Protein AF-A0AAU3UMG3-F1 (afdb_monomer_lite)

Secondary structure (DSSP, 8-state):
--EEEEEEEEETTTTEEEEEEEE-TTTHHHHHHHHHHHHHHHTTS--SEEEEEEEEEHHHHHHHHHHS-SSTTGGG-EE-SEE---HHHH----TTS-HHHHHHHHHHHHTTTGGGGGEES---

pLDDT: mean 84.75, std 13.38, range [39.12, 96.56]

Structure (mmCIF, N/CA/C/O backbone):
data_AF-A0AAU3UMG3-F1
#
_entry.id   AF-A0AAU3UMG3-F1
#
loop_
_atom_site.group_PDB
_atom_site.id
_atom_site.type_symbol
_atom_site.label_atom_id
_atom_site.label_alt_id
_atom_site.label_comp_id
_atom_site.label_asym_id
_atom_site.label_entity_id
_atom_site.label_seq_id
_atom_site.pdbx_PDB_ins_code
_atom_site.Cartn_x
_atom_site.Cartn_y
_atom_site.Cartn_z
_atom_site.occupancy
_atom_site.B_iso_or_equiv
_atom_site.auth_seq_id
_atom_site.auth_comp_id
_atom_site.auth_asym_id
_atom_site.auth_atom_id
_atom_site.pdbx_PDB_model_num
ATOM 1 N N . MET A 1 1 ? -18.233 1.623 7.593 1.00 77.50 1 MET A N 1
ATOM 2 C CA . MET A 1 1 ? -17.312 0.797 8.385 1.00 77.50 1 MET A CA 1
ATOM 3 C C . MET A 1 1 ? -16.025 0.780 7.610 1.00 77.50 1 MET A C 1
ATOM 5 O O . MET A 1 1 ? -16.096 0.449 6.435 1.00 77.50 1 MET A O 1
ATOM 9 N N . THR A 1 2 ? -14.933 1.241 8.210 1.00 91.56 2 THR A N 1
ATOM 10 C CA . THR A 1 2 ? -13.679 1.426 7.480 1.00 91.56 2 THR A CA 1
ATOM 11 C C . THR A 1 2 ? -12.970 0.091 7.332 1.00 91.56 2 THR A C 1
ATOM 13 O O . THR A 1 2 ? -12.736 -0.588 8.332 1.00 91.56 2 THR A O 1
ATOM 16 N N . THR A 1 3 ? -12.639 -0.275 6.097 1.00 95.94 3 THR A N 1
ATOM 17 C CA . THR A 1 3 ? -11.862 -1.486 5.797 1.00 95.94 3 THR A CA 1
ATOM 18 C C . THR A 1 3 ? -10.427 -1.105 5.468 1.00 95.94 3 THR A C 1
ATOM 20 O O . THR A 1 3 ? -10.179 -0.046 4.879 1.00 95.94 3 THR A O 1
ATOM 23 N N . TYR A 1 4 ? -9.479 -1.963 5.827 1.00 96.50 4 TYR A N 1
ATOM 24 C CA . TYR A 1 4 ? -8.066 -1.779 5.523 1.00 96.50 4 TYR A CA 1
ATOM 25 C C . TYR A 1 4 ? -7.513 -2.983 4.783 1.00 96.50 4 TYR A C 1
ATOM 27 O O . TYR A 1 4 ? -7.944 -4.102 5.017 1.00 96.50 4 TYR A O 1
ATOM 35 N N . ARG A 1 5 ? -6.521 -2.748 3.927 1.00 96.56 5 ARG A N 1
ATOM 36 C CA . ARG A 1 5 ? -5.796 -3.781 3.186 1.00 96.56 5 ARG A CA 1
ATOM 37 C C . ARG A 1 5 ? -4.336 -3.793 3.612 1.00 96.56 5 ARG A C 1
ATOM 39 O O . ARG A 1 5 ? -3.740 -2.727 3.786 1.00 96.56 5 ARG A O 1
ATOM 46 N N . ARG A 1 6 ? -3.747 -4.976 3.771 1.00 95.25 6 ARG A N 1
ATOM 47 C CA . ARG A 1 6 ? -2.373 -5.104 4.273 1.00 95.25 6 ARG A CA 1
ATOM 48 C C . ARG A 1 6 ? -1.329 -4.980 3.167 1.00 95.25 6 ARG A C 1
ATOM 50 O O . ARG A 1 6 ? -1.325 -5.752 2.207 1.00 95.25 6 ARG A O 1
ATOM 57 N N . PHE A 1 7 ? -0.406 -4.049 3.364 1.00 94.94 7 PHE A N 1
ATOM 58 C CA . PHE A 1 7 ? 0.842 -3.882 2.629 1.00 94.94 7 PHE A CA 1
ATOM 59 C C . PHE A 1 7 ? 2.018 -4.347 3.495 1.00 94.94 7 PHE A C 1
ATOM 61 O O . PHE A 1 7 ? 2.105 -3.994 4.670 1.00 94.94 7 PHE A O 1
ATOM 68 N N . ILE A 1 8 ? 2.910 -5.144 2.920 1.00 92.62 8 ILE A N 1
ATOM 69 C CA . ILE A 1 8 ? 4.070 -5.738 3.581 1.00 92.62 8 ILE A CA 1
ATOM 70 C C . ILE A 1 8 ? 5.332 -5.180 2.933 1.00 92.62 8 ILE A C 1
ATOM 72 O O . ILE A 1 8 ? 5.429 -5.133 1.708 1.00 92.62 8 ILE A O 1
ATOM 76 N N . GLU A 1 9 ? 6.286 -4.786 3.766 1.00 91.88 9 GLU A N 1
ATOM 77 C CA . GLU A 1 9 ? 7.653 -4.461 3.374 1.00 91.88 9 GLU A CA 1
ATOM 78 C C . GLU A 1 9 ? 8.612 -5.393 4.120 1.00 91.88 9 GLU A C 1
ATOM 80 O O . GLU A 1 9 ? 8.656 -5.382 5.352 1.00 91.88 9 GLU A O 1
ATOM 85 N N . THR A 1 10 ? 9.375 -6.192 3.383 1.00 90.06 10 THR A N 1
ATOM 86 C CA . THR A 1 10 ? 10.403 -7.087 3.915 1.00 90.06 10 THR A CA 1
ATOM 87 C C . THR A 1 10 ? 11.774 -6.470 3.678 1.00 90.06 10 THR A C 1
ATOM 89 O O . THR A 1 10 ? 12.176 -6.249 2.541 1.00 90.06 10 THR A O 1
ATOM 92 N N . ASN A 1 11 ? 12.503 -6.175 4.752 1.00 84.81 11 ASN A N 1
ATOM 93 C CA . ASN A 1 11 ? 13.857 -5.647 4.679 1.00 84.81 11 ASN A CA 1
ATOM 94 C C . ASN A 1 11 ? 14.863 -6.711 5.118 1.00 84.81 11 ASN A C 1
ATOM 96 O O . ASN A 1 11 ? 15.214 -6.803 6.296 1.00 84.81 11 ASN A O 1
ATOM 100 N N . ASP A 1 12 ? 15.368 -7.477 4.153 1.00 82.75 12 ASP A N 1
ATOM 101 C CA . ASP A 1 12 ? 16.345 -8.542 4.402 1.00 82.75 12 ASP A CA 1
ATOM 102 C C . ASP A 1 12 ? 17.660 -8.024 4.993 1.00 82.75 12 ASP A C 1
ATOM 104 O O . ASP A 1 12 ? 18.315 -8.727 5.762 1.00 82.75 12 ASP A O 1
ATOM 108 N N . HIS A 1 13 ? 18.047 -6.782 4.679 1.00 80.88 13 HIS A N 1
ATOM 109 C CA . HIS A 1 13 ? 19.265 -6.181 5.222 1.00 80.88 13 HIS A CA 1
ATOM 110 C C . HIS A 1 13 ? 19.168 -5.920 6.729 1.00 80.88 13 HIS A C 1
ATOM 112 O O . HIS A 1 13 ? 20.175 -6.023 7.429 1.00 80.88 13 HIS A O 1
ATOM 118 N N . GLU A 1 14 ? 17.977 -5.575 7.224 1.00 81.19 14 GLU A N 1
ATOM 119 C CA . GLU A 1 14 ? 17.720 -5.314 8.648 1.00 81.19 14 GLU A CA 1
ATOM 120 C C . GLU A 1 14 ? 17.104 -6.533 9.362 1.00 81.19 14 GLU A C 1
ATOM 122 O O . GLU A 1 14 ? 17.029 -6.550 10.588 1.00 81.19 14 GLU A O 1
ATOM 127 N N . GLY A 1 15 ? 16.715 -7.574 8.615 1.00 84.06 15 GLY A N 1
ATOM 128 C CA . GLY A 1 15 ? 16.004 -8.739 9.143 1.00 84.06 15 GLY A CA 1
ATOM 129 C C . GLY A 1 15 ? 14.609 -8.392 9.672 1.00 84.06 15 GLY A C 1
ATOM 130 O O . GLY A 1 15 ? 14.094 -9.092 10.543 1.00 84.06 15 GLY A O 1
ATOM 131 N N . GLU A 1 16 ? 14.014 -7.300 9.182 1.00 84.25 16 GLU A N 1
ATOM 132 C CA . GLU A 1 16 ? 12.727 -6.784 9.649 1.00 84.25 16 GLU A CA 1
ATOM 133 C C . GLU A 1 16 ? 11.626 -6.992 8.601 1.00 84.25 16 GLU A C 1
ATOM 135 O O . GLU A 1 16 ? 11.858 -7.010 7.394 1.00 84.25 16 GLU A O 1
ATOM 140 N N . THR A 1 17 ? 10.388 -7.142 9.068 1.00 87.38 17 THR A N 1
ATOM 141 C CA . THR A 1 17 ? 9.194 -7.121 8.218 1.00 87.38 17 THR A CA 1
ATOM 142 C C . THR A 1 17 ? 8.189 -6.152 8.814 1.00 87.38 17 THR A C 1
ATOM 144 O O . THR A 1 17 ? 7.790 -6.281 9.973 1.00 87.38 17 THR A O 1
ATOM 147 N N . TRP A 1 18 ? 7.758 -5.184 8.015 1.00 87.81 18 TRP A N 1
ATOM 148 C CA . TRP A 1 18 ? 6.804 -4.163 8.418 1.00 87.81 18 TRP A CA 1
ATOM 149 C C . TRP A 1 18 ? 5.464 -4.375 7.727 1.00 87.81 18 TRP A C 1
ATOM 151 O O . TRP A 1 18 ? 5.389 -4.750 6.560 1.00 87.81 18 TRP A O 1
ATOM 161 N N . ASN A 1 19 ? 4.391 -4.129 8.474 1.00 90.12 19 ASN A N 1
ATOM 162 C CA . ASN A 1 19 ? 3.021 -4.342 8.027 1.00 90.12 19 ASN A CA 1
ATOM 163 C C . ASN A 1 19 ? 2.264 -3.026 8.126 1.00 90.12 19 ASN A C 1
ATOM 165 O O . ASN A 1 19 ? 2.179 -2.455 9.206 1.00 90.12 19 ASN A O 1
ATOM 169 N N . PHE A 1 20 ? 1.696 -2.564 7.021 1.00 92.50 20 PHE A N 1
ATOM 170 C CA . PHE A 1 20 ? 0.934 -1.327 6.939 1.00 92.50 20 PHE A CA 1
ATOM 171 C C . PHE A 1 20 ? -0.490 -1.636 6.469 1.00 92.50 20 PHE A C 1
ATOM 173 O O . PHE A 1 20 ? -0.704 -2.154 5.380 1.00 92.50 20 PHE A O 1
ATOM 180 N N . TRP A 1 21 ? -1.472 -1.298 7.287 1.00 94.62 21 TRP A N 1
ATOM 181 C CA . TRP A 1 21 ? -2.899 -1.401 7.028 1.00 94.62 21 TRP A CA 1
ATOM 182 C C . TRP A 1 21 ? -3.378 -0.120 6.361 1.00 94.62 21 TRP A C 1
ATOM 184 O O . TRP A 1 21 ? -3.456 0.932 6.995 1.00 94.62 21 TRP A O 1
ATOM 194 N N . LEU A 1 22 ? -3.663 -0.202 5.067 1.00 96.00 22 LEU A N 1
ATOM 195 C CA . LEU A 1 22 ? -4.009 0.926 4.210 1.00 96.00 22 LEU A CA 1
ATOM 196 C C . LEU A 1 22 ? -5.527 1.045 4.077 1.00 96.00 22 LEU A C 1
ATOM 198 O O . LEU A 1 22 ? -6.176 0.081 3.678 1.00 96.00 22 LEU A O 1
ATOM 202 N N . GLN A 1 23 ? -6.093 2.214 4.377 1.00 96.00 23 GLN A N 1
ATOM 203 C CA . GLN A 1 23 ? -7.532 2.453 4.257 1.00 96.00 23 GLN A CA 1
ATOM 204 C C . GLN A 1 23 ? -8.027 2.184 2.826 1.00 96.00 23 GLN A C 1
ATOM 206 O O . GLN A 1 23 ? -7.547 2.803 1.874 1.00 96.00 23 GLN A O 1
ATOM 211 N N . VAL A 1 24 ? -9.015 1.298 2.682 1.00 96.25 24 VAL A N 1
ATOM 212 C CA . VAL A 1 24 ? -9.628 0.911 1.398 1.00 96.25 24 VAL A CA 1
ATOM 213 C C . VAL A 1 24 ? -10.685 1.918 0.958 1.00 96.25 24 VAL A C 1
ATOM 215 O O . VAL A 1 24 ? -10.778 2.248 -0.227 1.00 96.25 24 VAL A O 1
ATOM 218 N N . ASP A 1 25 ? -11.465 2.431 1.908 1.00 92.69 25 ASP A N 1
ATOM 219 C CA . ASP A 1 25 ? -12.568 3.353 1.650 1.00 92.69 25 ASP A CA 1
ATOM 220 C C . ASP A 1 25 ? -12.083 4.603 0.898 1.00 92.69 25 ASP A C 1
ATOM 222 O O . ASP A 1 25 ? -11.282 5.385 1.406 1.00 92.69 25 ASP A O 1
ATOM 226 N N . GLY A 1 26 ? -12.573 4.789 -0.332 1.00 93.44 26 GLY A N 1
ATOM 227 C CA . GLY A 1 26 ? -12.169 5.892 -1.211 1.00 93.44 26 GLY A CA 1
ATOM 228 C C . GLY A 1 26 ? -10.841 5.689 -1.956 1.00 93.44 26 GLY A C 1
ATOM 229 O O . GLY A 1 26 ? -10.506 6.518 -2.796 1.00 93.44 26 GLY A O 1
ATOM 230 N N . ASN A 1 27 ? -10.123 4.585 -1.714 1.00 96.50 27 ASN A N 1
AT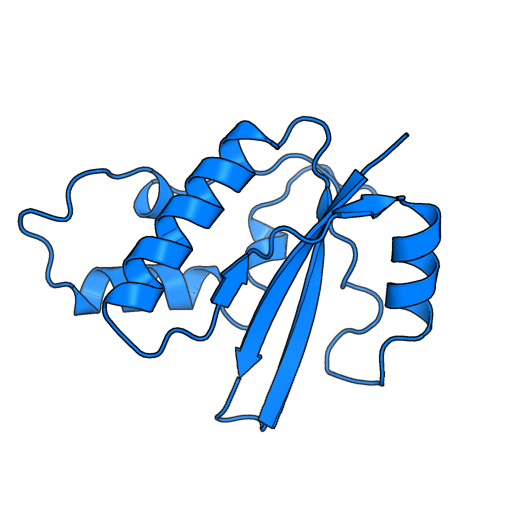OM 231 C CA . ASN A 1 27 ? -8.802 4.308 -2.293 1.00 96.50 27 ASN A CA 1
ATOM 232 C C . ASN A 1 27 ? -8.729 3.017 -3.124 1.00 96.50 27 ASN A C 1
ATOM 234 O O . ASN A 1 27 ? -7.675 2.747 -3.690 1.00 96.50 27 ASN A O 1
ATOM 238 N N . MET A 1 28 ? -9.811 2.233 -3.228 1.00 95.00 28 MET A N 1
ATOM 239 C CA . MET A 1 28 ? -9.814 0.916 -3.889 1.00 95.00 28 MET A CA 1
ATOM 240 C C . MET A 1 28 ? -9.151 0.924 -5.276 1.00 95.00 28 MET A C 1
ATOM 242 O O . MET A 1 28 ? -8.199 0.188 -5.492 1.00 95.00 28 MET A O 1
ATOM 246 N N . THR A 1 29 ? -9.547 1.831 -6.177 1.00 95.06 29 THR A N 1
ATOM 247 C CA . THR A 1 29 ? -8.937 1.928 -7.518 1.00 95.06 29 THR A CA 1
ATOM 248 C C . THR A 1 29 ? -7.431 2.201 -7.470 1.00 95.06 29 THR A C 1
ATOM 250 O O . THR A 1 29 ? -6.676 1.641 -8.257 1.00 95.06 29 THR A O 1
ATOM 253 N N . ALA A 1 30 ? -6.974 3.062 -6.558 1.00 95.62 30 ALA A N 1
ATOM 254 C CA . ALA A 1 30 ? -5.552 3.356 -6.417 1.00 95.62 30 ALA A CA 1
ATOM 255 C C . ALA A 1 30 ? -4.793 2.166 -5.808 1.00 95.62 30 ALA A C 1
ATOM 257 O O . ALA A 1 30 ? -3.694 1.853 -6.252 1.00 95.62 30 ALA A O 1
ATOM 258 N N . LEU A 1 31 ? -5.386 1.467 -4.839 1.00 96.56 31 LEU A N 1
ATOM 259 C CA . LEU A 1 31 ? -4.814 0.249 -4.266 1.00 96.56 31 LEU A CA 1
ATOM 260 C C . LEU A 1 31 ? -4.711 -0.875 -5.301 1.00 96.56 31 LEU A C 1
ATOM 262 O O . LEU A 1 31 ? -3.711 -1.582 -5.304 1.00 96.56 31 LEU A O 1
ATOM 266 N N . ASP A 1 32 ? -5.683 -1.009 -6.201 1.00 95.38 32 ASP A N 1
ATOM 267 C CA . ASP A 1 32 ? -5.631 -2.002 -7.277 1.00 95.38 32 ASP A CA 1
ATOM 268 C C . ASP A 1 32 ? -4.502 -1.691 -8.267 1.00 95.38 32 ASP A C 1
ATOM 270 O O . ASP A 1 32 ? -3.711 -2.571 -8.589 1.00 95.38 32 ASP A O 1
ATOM 274 N N . ILE A 1 33 ? -4.337 -0.421 -8.663 1.00 94.12 33 ILE A N 1
ATOM 275 C CA . ILE A 1 33 ? -3.206 0.003 -9.509 1.00 94.12 33 ILE A CA 1
ATOM 276 C C . ILE A 1 33 ? -1.864 -0.267 -8.816 1.00 94.12 33 ILE A C 1
ATOM 278 O O . ILE A 1 33 ? -0.916 -0.727 -9.455 1.00 94.12 33 ILE A O 1
ATOM 282 N N . LEU A 1 34 ? -1.768 0.032 -7.516 1.00 94.81 34 LEU A N 1
ATOM 283 C CA . LEU A 1 34 ? -0.571 -0.256 -6.731 1.00 94.81 34 LEU A CA 1
ATOM 284 C C . LEU A 1 34 ? -0.295 -1.764 -6.692 1.00 94.81 34 LEU A C 1
ATOM 286 O O . LEU A 1 34 ? 0.832 -2.162 -6.964 1.00 94.81 34 LEU A O 1
ATOM 290 N N . GLY A 1 35 ? -1.305 -2.586 -6.398 1.00 94.50 35 GLY A N 1
ATOM 291 C CA . GLY A 1 35 ? -1.198 -4.046 -6.369 1.00 94.50 35 GLY A CA 1
ATOM 292 C C . GLY A 1 35 ? -0.711 -4.609 -7.699 1.00 94.50 35 GLY A C 1
ATOM 293 O O . GLY A 1 35 ? 0.339 -5.241 -7.741 1.00 94.50 35 GLY A O 1
ATOM 294 N N . ASP A 1 36 ? -1.377 -4.251 -8.799 1.00 92.00 36 ASP A N 1
ATOM 295 C CA . ASP A 1 36 ? -0.984 -4.652 -10.154 1.00 92.00 36 ASP A CA 1
ATOM 296 C C . ASP A 1 36 ? 0.463 -4.261 -10.482 1.00 92.00 36 ASP A C 1
ATOM 298 O O . ASP A 1 36 ? 1.167 -4.964 -11.215 1.00 92.00 36 ASP A O 1
ATOM 302 N N . ARG A 1 37 ? 0.916 -3.101 -9.988 1.00 90.00 37 ARG A N 1
ATOM 303 C CA . ARG A 1 37 ? 2.289 -2.640 -10.196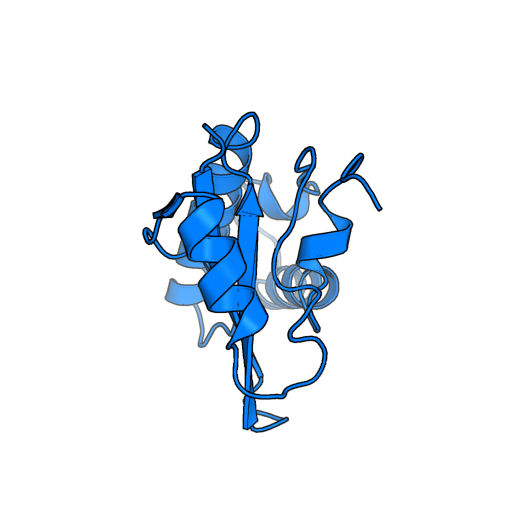 1.00 90.00 37 ARG A CA 1
ATOM 304 C C . ARG A 1 37 ? 3.290 -3.473 -9.406 1.00 90.00 37 ARG A C 1
ATOM 306 O O . ARG A 1 37 ? 4.319 -3.842 -9.970 1.00 90.00 37 ARG A O 1
ATOM 313 N N . LEU A 1 38 ? 3.010 -3.734 -8.134 1.00 92.12 38 LEU A N 1
ATOM 314 C CA . LEU A 1 38 ? 3.879 -4.522 -7.263 1.00 92.12 38 LEU A CA 1
ATOM 315 C C . LEU A 1 38 ? 3.976 -5.969 -7.748 1.00 92.12 38 LEU A C 1
ATOM 317 O O . LEU A 1 38 ? 5.083 -6.484 -7.848 1.00 92.12 38 LEU A O 1
ATOM 321 N N . ASP A 1 39 ? 2.861 -6.572 -8.159 1.00 90.44 39 ASP A N 1
ATOM 322 C CA . ASP A 1 39 ? 2.830 -7.941 -8.684 1.00 90.44 39 ASP A CA 1
ATOM 323 C C . ASP A 1 39 ? 3.683 -8.072 -9.953 1.00 90.44 39 ASP A C 1
ATOM 325 O O . ASP A 1 39 ? 4.485 -8.996 -10.090 1.00 90.44 39 ASP A O 1
ATOM 329 N N . LYS A 1 40 ? 3.590 -7.100 -10.872 1.00 88.00 40 LYS A N 1
ATOM 330 C CA . LYS A 1 40 ? 4.439 -7.071 -12.076 1.00 88.00 40 LYS A CA 1
ATOM 331 C C . LYS A 1 40 ? 5.926 -6.986 -11.739 1.00 88.00 40 LYS A C 1
ATOM 333 O O . LYS A 1 40 ? 6.713 -7.645 -12.406 1.00 88.00 40 LYS A O 1
ATOM 338 N N . LEU A 1 41 ? 6.311 -6.188 -10.742 1.00 86.25 41 LEU A N 1
ATOM 339 C CA . LEU A 1 41 ? 7.711 -6.071 -10.317 1.00 86.25 41 LEU A CA 1
ATOM 340 C C . LEU A 1 41 ? 8.188 -7.340 -9.595 1.00 86.25 41 LEU A C 1
ATOM 342 O O . LEU A 1 41 ? 9.272 -7.832 -9.901 1.00 86.25 41 LEU A O 1
ATOM 346 N N . GLY A 1 42 ? 7.352 -7.929 -8.736 1.00 86.06 42 GLY A N 1
ATOM 347 C CA . GLY A 1 42 ? 7.640 -9.189 -8.043 1.00 86.06 42 GLY A CA 1
ATOM 348 C C . GLY A 1 42 ? 7.756 -10.403 -8.967 1.00 86.06 42 GLY A C 1
ATOM 349 O O . GLY A 1 42 ? 8.458 -11.358 -8.653 1.00 86.06 42 GLY A O 1
ATOM 350 N N . HIS A 1 43 ? 7.132 -10.378 -10.148 1.00 83.88 43 HIS A N 1
ATOM 351 C CA . HIS A 1 43 ? 7.364 -11.401 -11.173 1.00 83.88 43 HIS A CA 1
ATOM 352 C C . HIS A 1 43 ? 8.714 -11.268 -11.891 1.00 83.88 43 HIS A C 1
ATOM 354 O O . HIS A 1 43 ? 9.158 -12.229 -12.523 1.00 83.88 43 HIS A O 1
ATOM 360 N N . LEU A 1 44 ? 9.351 -10.096 -11.838 1.00 81.00 44 LEU A N 1
ATOM 361 C CA . LEU A 1 44 ? 10.604 -9.822 -12.544 1.00 81.00 44 LEU A CA 1
ATOM 362 C C . LEU A 1 44 ? 11.834 -10.039 -11.660 1.00 81.00 44 LEU A C 1
ATOM 364 O O . LEU A 1 44 ? 12.892 -10.399 -12.175 1.00 81.00 44 LEU A O 1
ATOM 368 N N . MET A 1 45 ? 11.707 -9.818 -10.354 1.00 78.38 45 MET A N 1
ATOM 369 C CA . MET A 1 45 ? 12.808 -9.921 -9.402 1.00 78.38 45 MET A CA 1
ATOM 370 C C . MET A 1 45 ? 12.311 -10.243 -7.996 1.00 78.38 45 MET A C 1
ATOM 372 O O . MET A 1 45 ? 11.122 -10.128 -7.708 1.00 78.38 45 MET A O 1
ATOM 376 N N . ASP A 1 46 ? 13.246 -10.599 -7.118 1.00 80.69 46 ASP A N 1
ATOM 377 C CA . ASP A 1 46 ? 12.971 -10.683 -5.688 1.00 80.69 46 ASP A CA 1
ATOM 378 C C . ASP A 1 46 ? 12.647 -9.279 -5.160 1.00 80.69 46 ASP A C 1
ATOM 380 O O . ASP A 1 46 ? 13.488 -8.377 -5.199 1.00 80.69 46 ASP A O 1
ATOM 384 N N . TRP A 1 47 ? 11.383 -9.064 -4.803 1.00 86.31 47 TRP A N 1
ATOM 385 C CA . TRP A 1 47 ? 10.814 -7.739 -4.592 1.00 86.31 47 TRP A CA 1
ATOM 386 C C . TRP A 1 47 ? 10.304 -7.607 -3.152 1.00 86.31 47 TRP A C 1
ATOM 388 O O . TRP A 1 47 ? 9.432 -8.377 -2.746 1.00 86.31 47 TRP A O 1
ATOM 398 N N . PRO A 1 48 ? 10.784 -6.618 -2.374 1.00 91.00 48 PRO A N 1
ATOM 399 C CA . PRO A 1 48 ? 10.538 -6.566 -0.932 1.00 91.00 48 PRO A CA 1
ATOM 400 C C . PRO A 1 48 ? 9.139 -6.064 -0.550 1.00 91.00 48 PRO A C 1
ATOM 402 O O . PRO A 1 48 ? 8.816 -6.002 0.633 1.00 91.00 48 PRO A O 1
ATOM 405 N N . PHE A 1 49 ? 8.300 -5.671 -1.511 1.00 93.75 49 PHE A N 1
ATOM 406 C CA . PHE A 1 49 ? 7.016 -5.027 -1.236 1.00 93.75 49 PHE A CA 1
ATOM 407 C C . PHE A 1 49 ? 5.842 -5.846 -1.774 1.00 93.75 49 PHE A C 1
ATOM 409 O O . PHE A 1 49 ? 5.800 -6.178 -2.954 1.00 93.75 49 PHE A O 1
ATOM 416 N N . THR A 1 50 ? 4.837 -6.108 -0.941 1.00 93.69 50 THR A N 1
ATOM 417 C CA . THR A 1 50 ? 3.648 -6.888 -1.324 1.00 93.69 50 THR A CA 1
ATOM 418 C C . THR A 1 50 ? 2.371 -6.206 -0.849 1.00 93.69 50 THR A C 1
ATOM 420 O O . THR A 1 50 ? 2.263 -5.838 0.317 1.00 93.69 50 THR A O 1
ATOM 423 N N . LEU A 1 51 ? 1.361 -6.081 -1.718 1.00 96.00 51 LEU A N 1
ATOM 424 C CA . LEU A 1 51 ? 0.006 -5.687 -1.317 1.00 96.00 51 LEU A CA 1
ATOM 425 C C . LEU A 1 51 ? -0.911 -6.916 -1.318 1.00 96.00 51 LEU A C 1
ATOM 427 O O . LEU A 1 51 ? -1.404 -7.353 -2.355 1.00 96.00 51 LEU A O 1
ATOM 431 N N . THR A 1 52 ? -1.157 -7.472 -0.137 1.00 94.12 52 THR A N 1
ATOM 432 C CA . THR A 1 52 ? -1.911 -8.724 0.028 1.00 94.12 52 THR A CA 1
ATOM 433 C C . THR A 1 52 ? -3.396 -8.553 -0.308 1.00 94.12 52 THR A C 1
ATOM 435 O O . THR A 1 52 ? -3.898 -7.435 -0.326 1.00 94.12 52 THR A O 1
ATOM 438 N N . ALA A 1 53 ? -4.134 -9.642 -0.530 1.00 92.69 53 ALA A N 1
ATOM 439 C CA . ALA A 1 53 ? -5.601 -9.602 -0.614 1.00 92.69 53 ALA A CA 1
ATOM 440 C C . ALA A 1 53 ? -6.294 -9.537 0.767 1.00 92.69 53 ALA A C 1
ATOM 442 O O . ALA A 1 53 ? -7.518 -9.441 0.822 1.00 92.69 53 ALA A O 1
ATOM 443 N N . GLU A 1 54 ? -5.523 -9.603 1.859 1.00 93.12 54 GLU A N 1
ATOM 444 C CA . GLU A 1 54 ? -6.009 -9.566 3.240 1.00 93.12 54 GLU A CA 1
ATOM 445 C C . GLU A 1 54 ? -6.670 -8.214 3.519 1.00 93.12 54 GLU A C 1
ATOM 447 O O . GLU A 1 54 ? -6.062 -7.154 3.310 1.00 93.12 54 GLU A O 1
ATOM 452 N N . GLN A 1 55 ? -7.926 -8.272 3.957 1.00 94.50 55 GLN A N 1
ATOM 453 C CA . GLN A 1 55 ? -8.713 -7.114 4.342 1.00 94.50 55 GLN A CA 1
ATOM 454 C C . GLN A 1 55 ? -9.316 -7.342 5.714 1.00 94.50 55 GLN A C 1
ATOM 456 O O . GLN A 1 55 ? -9.915 -8.384 5.950 1.00 94.50 55 GLN A O 1
ATOM 461 N N . GLU A 1 56 ? -9.181 -6.341 6.570 1.00 95.44 56 GLU A N 1
ATOM 462 C CA . GLU A 1 56 ? -9.612 -6.403 7.962 1.00 95.44 56 GLU A CA 1
ATOM 463 C C . GLU A 1 56 ? -10.405 -5.145 8.309 1.00 95.44 56 GLU A C 1
ATOM 465 O O . GLU A 1 56 ? -10.183 -4.052 7.759 1.00 95.44 56 GLU A O 1
ATOM 470 N N . GLU A 1 57 ? -11.345 -5.297 9.234 1.00 96.00 57 GLU A N 1
ATOM 471 C CA . GLU A 1 57 ? -12.138 -4.184 9.726 1.00 96.00 57 GLU A CA 1
ATOM 472 C C . GLU A 1 57 ? -11.320 -3.307 10.683 1.00 96.00 57 GLU A C 1
ATOM 474 O O . GLU A 1 57 ? -10.376 -3.747 11.337 1.00 96.00 57 GLU A O 1
ATOM 479 N N . GLU A 1 58 ? -11.703 -2.035 10.814 1.00 94.00 58 GLU A N 1
ATOM 480 C CA . GLU A 1 58 ? -10.979 -1.062 11.639 1.00 94.00 58 GLU A CA 1
ATOM 481 C C . GLU A 1 58 ? -10.650 -1.547 13.065 1.00 94.00 58 GLU A C 1
ATOM 483 O O . GLU A 1 58 ? -9.553 -1.297 13.562 1.00 94.00 58 GLU A O 1
ATOM 488 N N . GLN A 1 59 ? -11.578 -2.259 13.710 1.00 93.38 59 GLN A N 1
ATOM 489 C CA . GLN A 1 59 ? -11.395 -2.763 15.07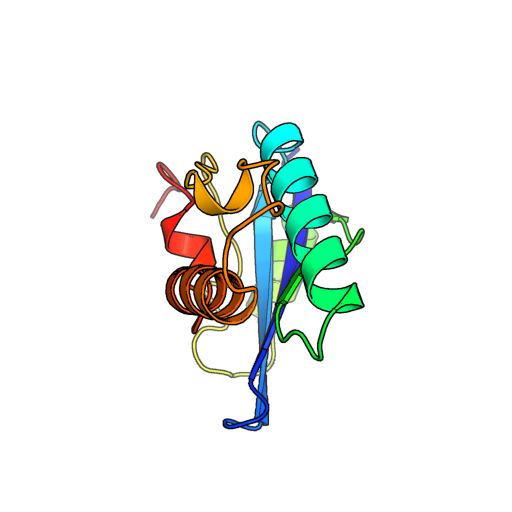5 1.00 93.38 59 GLN A CA 1
ATOM 490 C C . GLN A 1 59 ? -10.350 -3.885 15.145 1.00 93.38 59 GLN A C 1
ATOM 492 O O . GLN A 1 59 ? -9.582 -3.951 16.103 1.00 93.38 59 GLN A O 1
ATOM 497 N N . GLU A 1 60 ? -10.305 -4.753 14.135 1.00 93.69 60 GLU A N 1
ATOM 498 C CA . GLU A 1 60 ? -9.319 -5.832 14.024 1.00 93.69 60 GLU A CA 1
ATOM 499 C C . GLU A 1 60 ? -7.939 -5.245 13.743 1.00 93.69 60 GLU A C 1
ATOM 501 O O . GLU A 1 60 ? -6.970 -5.578 14.424 1.00 93.69 60 GLU A O 1
ATOM 506 N N . VAL A 1 61 ? -7.865 -4.271 12.835 1.00 91.88 61 VAL A N 1
ATOM 507 C CA . VAL A 1 61 ? -6.642 -3.513 12.548 1.00 91.88 61 VAL A CA 1
ATOM 508 C C . VAL A 1 61 ? -6.114 -2.821 13.800 1.00 91.88 61 VAL A C 1
ATOM 510 O O . VAL A 1 61 ? -4.918 -2.894 14.071 1.00 91.88 61 VAL A O 1
ATOM 513 N N . ASP A 1 62 ? -6.977 -2.189 14.599 1.00 90.69 62 ASP A N 1
ATOM 514 C CA . ASP A 1 62 ? -6.569 -1.549 15.855 1.00 90.69 62 ASP A CA 1
ATOM 515 C C . ASP A 1 62 ? -5.944 -2.554 16.834 1.00 90.69 62 ASP A C 1
ATOM 517 O O . ASP A 1 62 ? -4.960 -2.234 17.509 1.00 90.69 62 ASP A O 1
ATOM 521 N N . LEU A 1 63 ? -6.466 -3.784 16.895 1.00 90.06 63 LEU A N 1
ATOM 522 C CA . LEU A 1 63 ? -5.880 -4.862 17.695 1.00 90.06 63 LEU A CA 1
ATOM 523 C C . LEU A 1 63 ? -4.538 -5.323 17.115 1.00 90.06 63 LEU A C 1
ATOM 525 O O . LEU A 1 63 ? -3.554 -5.399 17.851 1.00 90.06 63 LEU A O 1
ATOM 529 N N . LEU A 1 64 ? -4.474 -5.581 15.809 1.00 89.38 64 LEU A N 1
ATOM 530 C CA . LEU A 1 64 ? -3.264 -6.037 15.118 1.00 89.38 64 LEU A CA 1
ATOM 531 C C . LEU A 1 64 ? -2.122 -5.026 15.259 1.00 89.38 64 LEU A C 1
ATOM 533 O O . LEU A 1 64 ? -0.988 -5.402 15.538 1.00 89.38 64 LEU A O 1
ATOM 537 N N . VAL A 1 65 ? -2.426 -3.735 15.137 1.00 87.75 65 VAL A N 1
ATOM 538 C CA . VAL A 1 65 ? -1.472 -2.633 15.320 1.00 87.75 65 VAL A CA 1
ATOM 539 C C . VAL A 1 65 ? -1.033 -2.526 16.780 1.00 87.75 65 VAL A C 1
ATOM 541 O O . VAL A 1 65 ? 0.153 -2.363 17.058 1.00 87.75 65 VAL A O 1
ATOM 544 N N . ARG A 1 66 ? -1.966 -2.652 17.732 1.00 84.88 66 ARG A N 1
ATOM 545 C CA . ARG A 1 66 ? -1.669 -2.571 19.170 1.00 84.88 66 ARG A CA 1
ATOM 546 C C . ARG A 1 66 ? -0.769 -3.704 19.663 1.00 84.88 66 ARG A C 1
ATOM 548 O O . ARG A 1 66 ? 0.017 -3.478 20.582 1.00 84.88 66 ARG A O 1
ATOM 555 N N . PHE A 1 67 ? -0.919 -4.902 19.102 1.00 83.31 67 PHE A N 1
ATOM 556 C CA . PHE A 1 67 ? -0.195 -6.105 19.519 1.00 83.31 67 PHE A CA 1
ATOM 557 C C . PHE A 1 67 ? 0.928 -6.519 18.562 1.00 83.31 67 PHE A C 1
ATOM 559 O O . PHE A 1 67 ? 1.551 -7.554 18.793 1.00 83.31 67 PHE A O 1
ATOM 566 N N . ALA A 1 68 ? 1.211 -5.734 17.519 1.00 79.19 68 ALA A N 1
ATOM 567 C CA . ALA A 1 68 ? 2.339 -5.990 16.633 1.00 79.19 68 ALA A CA 1
ATOM 568 C C . ALA A 1 68 ? 3.647 -6.044 17.440 1.00 79.19 68 ALA A C 1
ATOM 570 O O . ALA A 1 68 ? 3.926 -5.146 18.242 1.00 79.19 68 ALA A O 1
ATOM 571 N N . GLU A 1 69 ? 4.438 -7.104 17.232 1.00 64.19 69 GLU A N 1
ATOM 572 C CA . GLU A 1 69 ? 5.739 -7.266 17.883 1.00 64.19 69 GLU A CA 1
ATOM 573 C C . GLU A 1 69 ? 6.616 -6.028 17.634 1.00 64.19 69 GLU A C 1
ATOM 575 O O . GLU A 1 69 ? 6.598 -5.421 16.559 1.00 64.19 69 GLU A O 1
ATOM 580 N N . SER A 1 70 ? 7.329 -5.595 18.675 1.00 53.56 70 SER A N 1
ATOM 581 C CA . SER A 1 70 ? 8.029 -4.314 18.709 1.00 53.56 70 SER A CA 1
ATOM 582 C C . SER A 1 70 ? 9.139 -4.235 17.651 1.00 53.56 70 SER A C 1
ATOM 584 O O . SER A 1 70 ? 10.232 -4.752 17.867 1.00 53.56 70 SER A O 1
ATOM 586 N N . GLY A 1 71 ? 8.857 -3.540 16.548 1.00 57.62 71 GLY A N 1
ATOM 587 C CA . GLY A 1 71 ? 9.811 -3.083 15.530 1.00 57.62 71 GLY A CA 1
ATOM 588 C C . GLY A 1 71 ? 9.650 -1.584 15.238 1.00 57.62 71 GLY A C 1
ATOM 589 O O . GLY A 1 71 ? 8.834 -0.915 15.883 1.00 57.62 71 GLY A O 1
ATOM 590 N N . TYR A 1 72 ? 10.413 -1.055 14.270 1.00 53.59 72 TYR A N 1
ATOM 591 C CA . TYR A 1 72 ? 10.701 0.378 14.074 1.00 53.59 72 TYR A CA 1
ATOM 592 C C . TYR A 1 72 ? 9.499 1.346 14.126 1.00 53.59 72 TYR A C 1
ATOM 594 O O . TYR A 1 72 ? 9.727 2.503 14.463 1.00 53.59 72 TYR A O 1
ATOM 602 N N . MET A 1 73 ? 8.235 0.939 13.896 1.00 54.88 73 MET A N 1
ATOM 603 C CA . MET A 1 73 ? 7.045 1.774 14.172 1.00 54.88 73 MET A CA 1
ATOM 604 C C . MET A 1 73 ? 5.723 0.987 14.364 1.00 54.88 73 MET A C 1
ATOM 606 O O . MET A 1 73 ? 4.777 1.197 13.607 1.00 54.88 73 MET A O 1
ATOM 610 N N . ALA A 1 74 ? 5.588 0.138 15.391 1.00 57.47 74 ALA A N 1
ATOM 611 C CA . ALA A 1 74 ? 4.346 -0.629 15.634 1.00 57.47 74 ALA A CA 1
ATOM 612 C C . ALA A 1 74 ? 3.049 0.224 15.631 1.00 57.47 74 ALA A C 1
ATOM 614 O O . ALA A 1 74 ? 2.033 -0.197 15.092 1.00 57.47 74 ALA A O 1
ATOM 615 N N . GLN A 1 75 ? 3.094 1.462 16.142 1.00 53.44 75 GLN A N 1
ATOM 616 C CA . GLN A 1 75 ? 1.932 2.366 16.220 1.00 53.44 75 GLN A CA 1
ATOM 617 C C . GLN A 1 75 ? 1.594 3.106 14.910 1.00 53.44 75 GLN A C 1
ATOM 619 O O . GLN A 1 75 ? 0.547 3.740 14.828 1.00 53.44 75 GLN A O 1
ATOM 624 N N . HIS A 1 76 ? 2.445 3.044 13.877 1.00 59.94 76 HIS A N 1
ATOM 625 C CA . HIS A 1 76 ? 2.238 3.765 12.605 1.00 59.94 76 HIS A CA 1
ATOM 626 C C . HIS A 1 76 ? 1.801 2.839 11.465 1.00 59.94 76 HIS A C 1
ATOM 628 O O . HIS A 1 76 ? 1.888 3.201 10.290 1.00 59.94 76 HIS A O 1
ATOM 634 N N . ASN A 1 77 ? 1.350 1.643 11.825 1.00 83.12 77 ASN A N 1
ATOM 635 C CA . ASN A 1 77 ? 0.971 0.589 10.902 1.00 83.12 77 ASN A CA 1
ATOM 636 C C . ASN A 1 77 ? -0.488 0.699 10.447 1.00 83.12 77 ASN A C 1
ATOM 638 O O . ASN A 1 77 ? -0.905 -0.105 9.635 1.00 83.12 77 ASN A O 1
ATOM 642 N N . LYS A 1 78 ? -1.260 1.687 10.917 1.00 91.62 78 LYS A N 1
ATOM 643 C CA . LYS A 1 78 ? -2.584 2.039 10.378 1.00 91.62 78 LYS A CA 1
ATOM 644 C C . LYS A 1 78 ? -2.470 3.334 9.582 1.00 91.62 78 LYS A C 1
ATOM 646 O O . LYS A 1 78 ? -2.020 4.348 10.114 1.00 91.62 78 LYS A O 1
ATOM 651 N N . VAL A 1 79 ? -2.860 3.306 8.313 1.00 92.38 79 VAL A N 1
ATOM 652 C CA . VAL A 1 79 ? -2.687 4.416 7.371 1.00 92.38 79 VAL A CA 1
ATOM 653 C C . VAL A 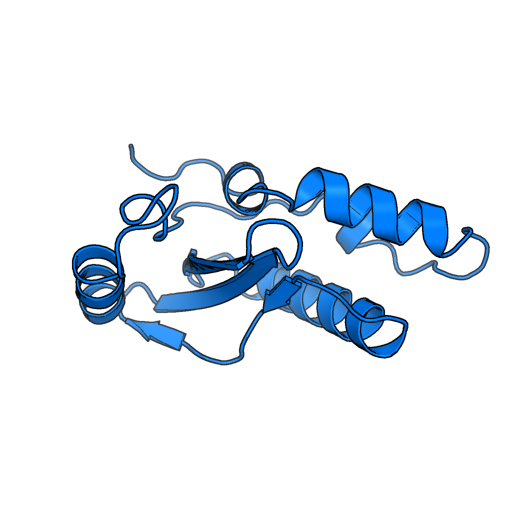1 79 ? -4.048 4.870 6.863 1.00 92.38 79 VAL A C 1
ATOM 655 O O . VAL A 1 79 ? -4.715 4.173 6.101 1.00 92.38 79 VAL A O 1
ATOM 658 N N . ASN A 1 80 ? -4.440 6.064 7.301 1.00 93.06 80 ASN A N 1
ATOM 659 C CA . ASN A 1 80 ? -5.702 6.707 6.949 1.00 93.06 80 ASN A CA 1
ATOM 660 C C . ASN A 1 80 ? -5.498 7.812 5.908 1.00 93.06 80 ASN A C 1
ATOM 662 O O . ASN A 1 80 ? -4.417 8.397 5.808 1.00 93.06 80 ASN A O 1
ATOM 666 N N . GLY A 1 81 ? -6.578 8.172 5.219 1.00 93.12 81 GLY A N 1
ATOM 667 C CA . GLY A 1 81 ? -6.633 9.303 4.298 1.00 93.12 81 GLY A CA 1
ATOM 668 C C . GLY A 1 81 ? -6.789 8.877 2.843 1.00 93.12 81 GLY A C 1
ATOM 669 O O . GLY A 1 81 ? -7.235 7.771 2.545 1.00 93.12 81 GLY A O 1
ATOM 670 N N . SER A 1 82 ? -6.426 9.772 1.929 1.00 94.75 82 SER A N 1
ATOM 671 C CA . SER A 1 82 ? -6.544 9.553 0.487 1.00 94.75 82 SER A CA 1
ATOM 672 C C . SER A 1 82 ? -5.191 9.224 -0.131 1.00 94.75 82 SER A C 1
ATOM 674 O O . SER A 1 82 ? -4.238 9.996 0.018 1.00 94.75 82 SER A O 1
ATOM 676 N N . LEU A 1 83 ? -5.127 8.100 -0.840 1.00 95.75 83 LEU A N 1
ATOM 677 C CA . LEU A 1 83 ? -3.955 7.621 -1.560 1.00 95.75 83 LEU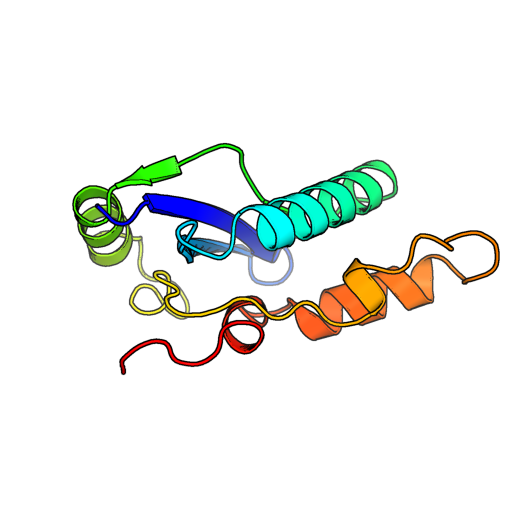 A CA 1
ATOM 678 C C . LEU A 1 83 ? -3.791 8.379 -2.880 1.00 95.75 83 LEU A C 1
ATOM 680 O O . LEU A 1 83 ? -4.666 8.353 -3.744 1.00 95.75 83 LEU A O 1
ATOM 684 N N . SER A 1 84 ? -2.631 9.004 -3.057 1.00 95.00 84 SER A N 1
ATOM 685 C CA . SER A 1 84 ? -2.206 9.600 -4.319 1.00 95.00 84 SER A CA 1
ATOM 686 C C . SER A 1 84 ? -0.982 8.863 -4.845 1.00 95.00 84 SER A C 1
ATOM 688 O O . SER A 1 84 ? 0.083 8.890 -4.228 1.00 95.00 84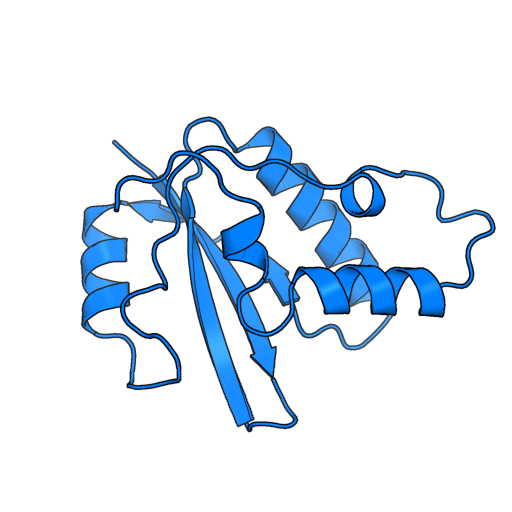 SER A O 1
ATOM 690 N N . LEU A 1 85 ? -1.133 8.192 -5.988 1.00 93.19 85 LEU A N 1
ATOM 691 C CA . LEU A 1 85 ? -0.044 7.451 -6.613 1.00 93.19 85 LEU A CA 1
ATOM 692 C C . LEU A 1 85 ? 0.788 8.343 -7.547 1.00 93.19 85 LEU A C 1
ATOM 694 O O . LEU A 1 85 ? 0.247 8.921 -8.495 1.00 93.19 85 LEU A O 1
ATOM 698 N N . PRO A 1 86 ? 2.116 8.414 -7.347 1.00 91.06 86 PRO A N 1
ATOM 699 C CA . PRO A 1 86 ? 3.031 8.997 -8.318 1.00 91.06 86 PRO A CA 1
ATOM 700 C C . PRO A 1 86 ? 2.948 8.317 -9.693 1.00 91.06 86 PRO A C 1
ATOM 702 O O . PRO A 1 86 ? 2.610 7.138 -9.808 1.00 91.06 86 PRO A O 1
ATOM 705 N N . LYS A 1 87 ? 3.354 9.039 -10.748 1.00 88.25 87 LYS A N 1
ATOM 706 C CA . LYS A 1 87 ? 3.327 8.540 -12.139 1.00 88.25 87 LYS A CA 1
ATOM 707 C C . LYS A 1 87 ? 4.081 7.223 -12.350 1.00 88.25 87 LYS A C 1
ATOM 709 O O . LYS A 1 87 ? 3.711 6.451 -13.227 1.00 88.25 87 LYS A O 1
ATOM 714 N N . ILE A 1 88 ? 5.106 6.948 -11.544 1.00 86.94 88 ILE A N 1
ATOM 715 C CA . ILE A 1 88 ? 5.877 5.698 -11.612 1.00 86.94 88 ILE A CA 1
ATOM 716 C C . ILE A 1 88 ? 5.021 4.443 -11.357 1.00 86.94 88 ILE A C 1
ATOM 718 O O . ILE A 1 88 ? 5.368 3.373 -11.848 1.00 86.94 88 ILE A O 1
ATOM 722 N N . PHE A 1 89 ? 3.883 4.566 -10.659 1.00 87.00 89 PHE A N 1
ATOM 723 C CA . PHE A 1 89 ? 2.950 3.456 -10.429 1.00 87.00 89 PHE A CA 1
ATOM 724 C C . PHE A 1 89 ? 1.875 3.338 -11.512 1.00 87.00 89 PHE A C 1
ATOM 726 O O . PHE A 1 89 ? 1.352 2.252 -11.738 1.00 87.00 89 PHE A O 1
ATOM 733 N N . THR A 1 90 ? 1.546 4.442 -12.186 1.00 83.69 90 THR A N 1
ATOM 734 C CA . THR A 1 90 ? 0.456 4.507 -13.173 1.00 83.69 90 THR A CA 1
ATOM 735 C C . THR A 1 90 ? 0.936 4.414 -14.620 1.00 83.69 90 THR A C 1
ATOM 737 O O . THR A 1 90 ? 0.120 4.228 -15.519 1.00 83.69 90 THR A O 1
ATOM 740 N N . SER A 1 91 ? 2.244 4.526 -14.868 1.00 78.38 91 SER A N 1
ATOM 741 C CA . SER A 1 91 ? 2.813 4.383 -16.209 1.00 78.38 91 SER A CA 1
ATOM 742 C C . SER A 1 91 ? 2.694 2.940 -16.713 1.00 78.38 91 SER A C 1
ATOM 744 O O . SER A 1 91 ? 3.196 2.003 -16.084 1.00 78.38 91 SER A O 1
ATOM 746 N N . THR A 1 92 ? 2.054 2.770 -17.872 1.00 66.06 92 THR A N 1
ATOM 747 C CA . THR A 1 92 ? 1.924 1.493 -18.595 1.00 66.06 92 THR A CA 1
ATOM 748 C C . THR A 1 92 ? 3.177 1.124 -19.386 1.00 66.06 92 THR A C 1
ATOM 750 O O . THR A 1 92 ? 3.349 -0.036 -19.760 1.00 66.06 92 THR A O 1
ATOM 753 N N . ASP A 1 93 ? 4.058 2.095 -19.623 1.00 58.47 93 ASP A N 1
ATOM 754 C CA . ASP A 1 93 ? 5.180 1.957 -20.541 1.00 58.47 93 ASP A CA 1
ATOM 755 C C . ASP A 1 93 ? 6.412 1.460 -19.785 1.00 58.47 93 ASP A C 1
ATOM 757 O O . ASP A 1 93 ? 7.215 2.229 -19.262 1.00 58.47 93 ASP A O 1
ATOM 761 N N . PHE A 1 94 ? 6.559 0.138 -19.739 1.00 58.69 94 PHE A N 1
ATOM 762 C CA . PHE A 1 94 ? 7.857 -0.507 -19.508 1.00 58.69 94 PHE A CA 1
ATOM 763 C C . PHE A 1 94 ? 8.655 -0.660 -20.810 1.00 58.69 94 PHE A C 1
ATOM 765 O O . PHE A 1 94 ? 9.800 -1.103 -20.808 1.00 58.69 94 PHE A O 1
ATOM 772 N N . THR A 1 95 ? 8.056 -0.311 -21.950 1.00 50.69 95 THR A N 1
ATOM 773 C CA . THR A 1 95 ? 8.665 -0.444 -23.270 1.00 50.69 95 THR A CA 1
ATOM 774 C C . THR A 1 95 ? 9.670 0.686 -23.495 1.00 50.69 95 THR A C 1
ATOM 776 O O . THR A 1 95 ? 9.356 1.680 -24.145 1.00 50.69 95 THR A O 1
ATOM 779 N N . GLY A 1 96 ? 10.872 0.553 -22.931 1.00 52.03 96 GLY A N 1
ATOM 780 C CA . GLY A 1 96 ? 12.005 1.445 -23.210 1.00 52.03 96 GLY A CA 1
ATOM 781 C C . GLY A 1 96 ? 12.673 2.095 -21.998 1.00 52.03 96 GLY A C 1
ATOM 782 O O . GLY A 1 96 ? 13.619 2.853 -22.193 1.00 52.03 96 GLY A O 1
ATOM 783 N N . LEU A 1 97 ? 12.218 1.808 -20.777 1.00 55.47 97 LEU A N 1
ATOM 784 C CA . LEU A 1 97 ? 12.953 2.153 -19.558 1.00 55.47 97 LEU A CA 1
ATOM 785 C C . LEU A 1 97 ? 13.861 0.984 -19.172 1.00 55.47 97 LEU A C 1
ATOM 787 O O . LEU A 1 97 ? 13.463 -0.174 -19.315 1.00 55.47 97 LEU A O 1
ATOM 791 N N . ASP A 1 98 ? 15.069 1.288 -18.696 1.00 63.88 98 ASP A N 1
ATOM 792 C CA . ASP A 1 98 ? 15.880 0.290 -18.005 1.00 63.88 98 ASP A CA 1
ATOM 793 C C . ASP A 1 98 ? 15.084 -0.183 -16.782 1.00 63.88 98 ASP A C 1
ATOM 795 O O . ASP A 1 98 ? 14.589 0.629 -15.993 1.00 63.88 98 ASP A O 1
ATOM 799 N N . TYR A 1 99 ? 14.887 -1.495 -16.660 1.00 66.31 99 TYR A N 1
ATOM 800 C CA . TYR A 1 99 ? 14.106 -2.065 -15.566 1.00 66.31 99 TYR A CA 1
ATOM 801 C C . TYR A 1 99 ? 14.715 -1.700 -14.206 1.00 66.31 99 TYR A C 1
ATOM 803 O O . TYR A 1 99 ? 13.951 -1.482 -13.267 1.00 66.31 99 TYR A O 1
ATOM 811 N N . GLY A 1 100 ? 16.046 -1.547 -14.134 1.00 69.75 100 GLY A N 1
ATOM 812 C CA . GLY A 1 100 ? 16.748 -1.099 -12.927 1.00 69.75 100 GLY A CA 1
ATOM 813 C C . GLY A 1 100 ? 16.314 0.293 -12.457 1.00 69.75 100 GLY A C 1
ATOM 814 O O . GLY A 1 100 ? 16.004 0.488 -11.285 1.00 69.75 100 GLY A O 1
ATOM 815 N N . ASP A 1 101 ? 16.164 1.248 -13.379 1.00 79.62 101 ASP A N 1
ATOM 816 C CA . ASP A 1 101 ? 15.777 2.623 -13.030 1.00 79.62 101 ASP A CA 1
ATOM 817 C C . ASP A 1 101 ? 14.375 2.688 -12.415 1.00 79.62 101 ASP A C 1
ATOM 819 O O . ASP A 1 101 ? 14.085 3.525 -11.558 1.00 79.62 101 ASP A O 1
ATOM 823 N N . VAL A 1 102 ? 13.468 1.829 -12.879 1.00 80.69 102 VAL A N 1
ATOM 824 C CA . VAL A 1 102 ? 12.089 1.784 -12.390 1.00 80.69 102 VAL A CA 1
ATOM 825 C C . VAL A 1 102 ? 12.019 1.141 -11.009 1.00 80.69 102 VAL A C 1
ATOM 827 O O . VAL A 1 102 ? 11.286 1.631 -10.148 1.00 80.69 102 VAL A O 1
ATOM 830 N N . THR A 1 103 ? 12.750 0.047 -10.799 1.00 82.19 103 THR A N 1
ATOM 831 C CA . THR A 1 103 ? 12.784 -0.661 -9.515 1.00 82.19 103 THR A CA 1
ATOM 832 C C . THR A 1 103 ? 13.411 0.205 -8.433 1.00 82.19 103 THR A C 1
ATOM 834 O O . THR A 1 103 ? 12.863 0.274 -7.333 1.00 82.19 103 THR A O 1
ATOM 837 N N . ASP A 1 104 ? 14.466 0.949 -8.764 1.00 86.88 104 ASP A N 1
ATOM 838 C CA . ASP A 1 104 ? 15.123 1.871 -7.837 1.00 86.88 104 ASP A CA 1
ATOM 839 C C . ASP A 1 104 ? 14.183 3.017 -7.455 1.00 86.88 104 ASP A C 1
ATOM 841 O O . ASP A 1 104 ? 13.973 3.283 -6.275 1.00 86.88 104 ASP A O 1
ATOM 845 N N . GLN A 1 105 ? 13.499 3.623 -8.432 1.00 88.50 105 GLN A N 1
ATOM 846 C CA . GLN A 1 105 ? 12.534 4.695 -8.165 1.00 88.50 105 GLN A CA 1
ATOM 847 C C . GLN A 1 105 ? 11.355 4.246 -7.296 1.00 88.50 105 GLN A C 1
ATOM 849 O O . GLN A 1 105 ? 10.913 4.990 -6.419 1.00 88.50 105 GLN A O 1
ATOM 854 N N . VAL A 1 106 ? 10.802 3.054 -7.544 1.00 89.75 106 VAL A N 1
ATOM 855 C CA . VAL A 1 106 ? 9.707 2.534 -6.713 1.00 89.75 106 VAL A CA 1
ATOM 856 C C . VAL A 1 106 ? 10.217 2.206 -5.309 1.00 89.75 106 VAL A C 1
ATOM 858 O O . VAL A 1 106 ? 9.544 2.544 -4.333 1.00 89.75 106 VAL A O 1
ATOM 861 N N . THR A 1 107 ? 11.408 1.614 -5.199 1.00 90.19 107 THR A N 1
ATOM 862 C CA . THR A 1 107 ? 12.043 1.315 -3.910 1.00 90.19 107 THR A CA 1
ATOM 863 C C . THR A 1 107 ? 12.279 2.591 -3.115 1.00 90.19 107 THR A C 1
ATOM 865 O O . THR A 1 107 ? 11.808 2.684 -1.987 1.00 90.19 107 THR A O 1
ATOM 868 N N . ASP A 1 108 ? 12.879 3.621 -3.711 1.00 91.00 108 ASP A N 1
ATOM 869 C CA . ASP A 1 108 ? 13.118 4.919 -3.068 1.00 91.00 108 ASP A CA 1
ATOM 870 C C . ASP A 1 108 ? 11.834 5.559 -2.520 1.00 91.00 108 ASP A C 1
ATOM 872 O O . ASP A 1 108 ? 11.844 6.225 -1.480 1.00 91.00 108 ASP A O 1
ATOM 876 N N . VAL A 1 109 ? 10.707 5.358 -3.210 1.00 92.19 109 VAL A N 1
ATOM 877 C CA . VAL A 1 109 ? 9.408 5.889 -2.783 1.00 92.19 109 VAL A CA 1
ATOM 878 C C . VAL A 1 109 ? 8.787 5.074 -1.648 1.00 92.19 109 VAL A C 1
ATOM 880 O O . VAL A 1 109 ? 8.153 5.668 -0.772 1.00 92.19 109 VAL A O 1
ATOM 883 N N . LEU A 1 110 ? 8.925 3.747 -1.651 1.00 92.62 110 LEU A N 1
ATOM 884 C CA . LEU A 1 110 ? 8.241 2.866 -0.698 1.00 92.62 110 LEU A CA 1
ATOM 885 C C . LEU A 1 110 ? 9.072 2.510 0.537 1.00 92.62 110 LEU A C 1
ATOM 887 O O . LEU A 1 110 ? 8.479 2.255 1.586 1.00 92.62 110 LEU A O 1
ATOM 891 N N . TYR A 1 111 ? 10.400 2.545 0.441 1.00 90.62 111 TYR A N 1
ATOM 892 C CA . TYR A 1 111 ? 11.317 2.058 1.468 1.00 90.62 111 TYR A CA 1
ATOM 893 C C . TYR A 1 111 ? 11.122 2.739 2.832 1.00 90.62 111 TYR A C 1
ATOM 895 O O . TYR A 1 111 ? 10.869 3.948 2.931 1.00 90.62 111 TYR A O 1
ATOM 903 N N . LYS A 1 112 ? 11.261 1.949 3.900 1.00 88.81 112 LYS A N 1
ATOM 904 C CA . LYS A 1 112 ? 11.092 2.328 5.309 1.00 88.81 112 LYS A CA 1
ATOM 905 C C . LYS A 1 112 ? 9.742 2.991 5.584 1.00 88.81 112 LYS A C 1
ATOM 907 O O . LYS A 1 112 ? 9.651 4.035 6.243 1.00 88.81 112 LYS A O 1
ATOM 912 N N . GLY A 1 113 ? 8.670 2.385 5.075 1.00 88.44 113 GLY A N 1
ATOM 913 C CA . GLY A 1 113 ? 7.304 2.873 5.247 1.00 88.44 113 GLY A CA 1
ATOM 914 C C . GLY A 1 113 ? 6.990 4.144 4.458 1.00 88.44 113 GLY A C 1
ATOM 915 O O . GLY A 1 113 ? 6.121 4.928 4.862 1.00 88.44 113 GLY A O 1
ATOM 916 N N . GLY A 1 114 ? 7.677 4.360 3.335 1.00 91.69 114 GLY A N 1
ATOM 917 C CA . GLY A 1 114 ? 7.427 5.453 2.400 1.00 91.69 114 GLY A CA 1
ATOM 918 C C . GLY A 1 114 ? 5.992 5.480 1.862 1.00 91.69 114 GLY A C 1
ATOM 919 O O . GLY A 1 114 ? 5.455 6.565 1.633 1.00 91.69 114 GLY A O 1
ATOM 920 N N . ILE A 1 115 ? 5.308 4.326 1.825 1.00 93.00 115 ILE A N 1
ATOM 921 C CA . ILE A 1 115 ? 3.876 4.198 1.492 1.00 93.00 115 ILE A CA 1
ATOM 922 C C . ILE A 1 115 ? 2.982 5.180 2.267 1.00 93.00 115 ILE A C 1
ATOM 924 O O . ILE A 1 115 ? 2.050 5.752 1.705 1.00 93.00 115 ILE A O 1
ATOM 928 N N . LYS A 1 116 ? 3.307 5.473 3.533 1.00 91.50 116 LYS A N 1
ATOM 929 C CA . LYS A 1 116 ? 2.550 6.417 4.374 1.00 91.50 116 LYS A CA 1
ATOM 930 C C . LYS A 1 116 ? 2.541 7.832 3.803 1.00 91.50 116 LYS A C 1
ATOM 932 O O . LYS A 1 116 ? 1.566 8.553 3.968 1.00 91.50 116 LYS A O 1
ATOM 937 N N . LYS A 1 117 ? 3.620 8.231 3.124 1.00 92.00 117 LYS A N 1
ATOM 938 C CA . LYS A 1 117 ? 3.760 9.566 2.523 1.00 92.00 117 LYS A CA 1
ATOM 939 C C . LYS A 1 117 ? 2.869 9.744 1.293 1.00 92.00 117 LYS A C 1
ATOM 941 O O . LYS A 1 117 ? 2.648 10.877 0.878 1.00 92.00 117 LYS A O 1
ATOM 946 N N . LEU A 1 118 ? 2.372 8.646 0.716 1.00 93.81 118 LEU A N 1
ATOM 947 C CA . LEU A 1 118 ? 1.441 8.674 -0.414 1.00 93.81 118 LEU A CA 1
ATOM 948 C C . LEU A 1 118 ? -0.007 8.921 0.031 1.00 93.81 118 LEU A C 1
ATOM 950 O O . LEU A 1 118 ? -0.851 9.260 -0.798 1.00 93.81 118 LEU A O 1
ATOM 954 N N . PHE A 1 119 ? -0.296 8.783 1.328 1.00 93.12 119 PHE A N 1
ATOM 955 C CA . PHE A 1 119 ? -1.590 9.109 1.913 1.00 93.12 119 PHE A CA 1
ATOM 956 C C . PHE A 1 119 ? -1.601 10.548 2.429 1.00 93.12 119 PHE A C 1
ATOM 958 O O . PHE A 1 119 ? -0.681 11.003 3.110 1.00 93.12 119 PHE A O 1
ATOM 965 N N . THR A 1 120 ? -2.672 11.277 2.125 1.00 89.38 120 THR A N 1
ATOM 966 C CA . THR A 1 120 ? -2.879 12.655 2.586 1.00 89.38 120 THR A CA 1
ATOM 967 C C . THR A 1 120 ? -4.183 12.776 3.365 1.00 89.38 120 THR A C 1
ATOM 969 O O . THR A 1 120 ? -5.134 12.036 3.126 1.00 89.38 120 THR A O 1
ATOM 972 N N . GLY A 1 121 ? -4.236 13.702 4.326 1.00 76.38 121 GLY A N 1
ATOM 973 C CA . GLY A 1 121 ? -5.463 13.985 5.081 1.00 76.38 121 GLY A CA 1
ATOM 974 C C . GLY A 1 121 ? -5.841 12.955 6.153 1.00 76.38 121 GLY A C 1
ATOM 975 O O . GLY A 1 121 ? -6.930 13.058 6.710 1.00 76.38 121 GLY A O 1
ATOM 976 N N . GLY A 1 122 ? -4.968 11.994 6.476 1.00 61.38 122 GLY A N 1
ATOM 977 C CA . GLY A 1 122 ? -5.147 11.131 7.646 1.00 61.38 122 GLY A CA 1
ATOM 978 C C . GLY A 1 122 ? -5.120 11.956 8.936 1.00 61.38 122 GLY A C 1
ATOM 979 O O . GLY A 1 122 ? -4.220 12.779 9.126 1.00 61.38 122 GLY A O 1
ATOM 980 N N . ALA A 1 123 ? -6.120 11.779 9.802 1.00 43.41 123 ALA A N 1
ATOM 981 C CA . ALA A 1 123 ? -6.151 12.430 11.110 1.00 43.41 123 ALA A CA 1
ATOM 982 C C . ALA A 1 123 ? -4.898 12.041 11.919 1.00 43.41 123 ALA A C 1
ATOM 984 O O . ALA A 1 123 ? -4.551 10.861 11.981 1.00 43.41 123 ALA A O 1
ATOM 985 N N . LYS A 1 124 ? -4.212 13.053 12.469 1.00 39.12 124 LYS A N 1
ATOM 986 C CA . LYS A 1 124 ? -3.119 12.890 13.439 1.00 39.12 124 LYS A CA 1
ATOM 987 C C . LYS A 1 124 ? -3.631 12.324 14.755 1.00 39.12 124 LYS A C 1
ATOM 989 O O . LYS A 1 124 ? -4.748 12.730 15.147 1.00 39.12 124 LYS A O 1
#

Foldseek 3Di:
DWKWWWKWFQDPVVRDIAIATHTCVQCVVVLVLQQVQQVVLVVVDVARIHTDPDMDDPVVVVVCLVPPDDDDHSVRRYADAYFDDDVLSVDPDPPDDDSVVSSVVVCVCPPPNSSNVRGPDPDD

Radius of gyration: 14.43 Å; chains: 1; bounding box: 37×25×43 Å

Sequence (124 aa):
MTTYRRFIETNDHEGETWNFWLQVDGNMTALDILGDRLDKLGHLMDWPFTLTAEQEEEQEVDLLVRFAESGYMAQHNKVNGSLSLPKIFTSTDFTGLDYGDVTDQVTDVLYKGGIKKLFTGGAK